Protein AF-A0A0G4KHX1-F1 (afdb_monomer_lite)

Radius of gyration: 26.74 Å; chains: 1; bounding box: 47×33×72 Å

Structure (mmCIF, N/CA/C/O backbone):
data_AF-A0A0G4KHX1-F1
#
_entry.id   AF-A0A0G4KHX1-F1
#
loop_
_atom_site.group_PDB
_atom_site.id
_atom_site.type_symbol
_atom_site.label_atom_id
_atom_site.label_alt_id
_atom_site.label_comp_id
_atom_site.label_asym_id
_atom_site.label_entity_id
_atom_site.label_seq_id
_atom_site.pdbx_PDB_ins_code
_atom_site.Cartn_x
_atom_site.Cartn_y
_atom_site.Cartn_z
_atom_site.occupancy
_atom_site.B_iso_or_equiv
_atom_site.auth_seq_id
_atom_site.auth_comp_id
_atom_site.auth_asym_id
_atom_site.auth_atom_id
_atom_site.pdbx_PDB_model_num
ATOM 1 N N . MET A 1 1 ? 16.581 -18.198 -28.753 1.00 62.66 1 MET A N 1
ATOM 2 C CA . MET A 1 1 ? 15.149 -18.119 -28.403 1.00 62.66 1 MET A CA 1
ATOM 3 C C . MET A 1 1 ? 14.384 -18.408 -29.671 1.00 62.66 1 MET A C 1
ATOM 5 O O . MET A 1 1 ? 14.674 -17.759 -30.670 1.00 62.66 1 MET A O 1
ATOM 9 N N . ASP A 1 2 ? 13.526 -19.420 -29.650 1.00 82.25 2 ASP A N 1
ATOM 10 C CA . ASP A 1 2 ? 12.712 -19.786 -30.808 1.00 82.25 2 ASP A CA 1
ATOM 11 C C . ASP A 1 2 ? 11.534 -18.806 -30.955 1.00 82.25 2 ASP A C 1
ATOM 13 O O . ASP A 1 2 ? 11.041 -18.277 -29.954 1.00 82.25 2 ASP A O 1
ATOM 17 N N . ALA A 1 3 ? 11.100 -18.538 -32.188 1.00 77.38 3 ALA A N 1
ATOM 18 C CA . ALA A 1 3 ? 10.017 -17.592 -32.471 1.00 77.38 3 ALA A CA 1
ATOM 19 C C . ALA A 1 3 ? 8.704 -18.030 -31.797 1.00 77.38 3 ALA A C 1
ATOM 21 O O . ALA A 1 3 ? 8.000 -17.202 -31.222 1.00 77.38 3 ALA A O 1
ATOM 22 N N . ALA A 1 4 ? 8.456 -19.344 -31.751 1.00 80.12 4 ALA A N 1
ATOM 23 C CA . ALA A 1 4 ? 7.297 -19.938 -31.088 1.00 80.12 4 ALA A CA 1
ATOM 24 C C . ALA A 1 4 ? 7.252 -19.641 -29.575 1.00 80.12 4 ALA A C 1
ATOM 26 O O . ALA A 1 4 ? 6.194 -19.343 -29.024 1.00 80.12 4 ALA A O 1
ATOM 27 N N . THR A 1 5 ? 8.405 -19.645 -28.898 1.00 85.25 5 THR A N 1
ATOM 28 C CA . THR A 1 5 ? 8.490 -19.330 -27.461 1.00 85.25 5 THR A CA 1
ATOM 29 C C . THR A 1 5 ? 8.215 -17.847 -27.185 1.00 85.25 5 THR A C 1
ATOM 31 O O . THR A 1 5 ? 7.651 -17.491 -26.147 1.00 85.25 5 THR A O 1
ATOM 34 N N . ILE A 1 6 ? 8.596 -16.962 -28.111 1.00 83.00 6 ILE A N 1
ATOM 35 C CA . ILE A 1 6 ? 8.354 -15.518 -27.981 1.00 83.00 6 ILE A CA 1
ATOM 36 C C . ILE A 1 6 ? 6.864 -15.211 -28.163 1.00 83.00 6 ILE A C 1
ATOM 38 O O . ILE A 1 6 ? 6.327 -14.395 -27.420 1.00 83.00 6 ILE A O 1
ATOM 42 N N . GLU A 1 7 ? 6.176 -15.894 -29.076 1.00 84.12 7 GLU A N 1
ATOM 43 C CA . GLU A 1 7 ? 4.726 -15.749 -29.255 1.00 84.12 7 GLU A CA 1
ATOM 44 C C . GLU A 1 7 ? 3.931 -16.199 -28.024 1.00 84.12 7 GLU A C 1
ATOM 46 O O . GLU A 1 7 ? 3.021 -15.496 -27.584 1.00 84.12 7 GLU A O 1
ATOM 51 N N . GLU A 1 8 ? 4.299 -17.330 -27.418 1.00 85.44 8 GLU A N 1
ATOM 52 C CA . GLU A 1 8 ? 3.680 -17.794 -26.171 1.00 85.44 8 GLU A CA 1
ATOM 53 C C . GLU A 1 8 ? 3.898 -16.789 -25.030 1.00 85.44 8 GLU A C 1
ATOM 55 O O . GLU A 1 8 ? 2.963 -16.413 -24.319 1.00 85.44 8 GLU A O 1
ATOM 60 N N . THR A 1 9 ? 5.122 -16.268 -24.914 1.00 87.81 9 THR A N 1
ATOM 61 C CA . THR A 1 9 ? 5.452 -15.222 -23.938 1.00 87.81 9 THR A CA 1
ATOM 62 C C . THR A 1 9 ? 4.671 -13.935 -24.214 1.00 87.81 9 THR A C 1
ATOM 64 O O . THR A 1 9 ? 4.237 -13.263 -23.280 1.00 87.81 9 THR A O 1
ATOM 67 N N . ASN A 1 10 ? 4.450 -13.590 -25.482 1.00 87.19 10 ASN A N 1
ATOM 68 C CA . ASN A 1 10 ? 3.672 -12.419 -25.868 1.00 87.19 10 ASN A CA 1
ATOM 69 C C . ASN A 1 10 ? 2.201 -12.554 -25.475 1.00 87.19 10 ASN A C 1
ATOM 71 O O . ASN A 1 10 ? 1.665 -11.603 -24.920 1.00 87.19 10 ASN A O 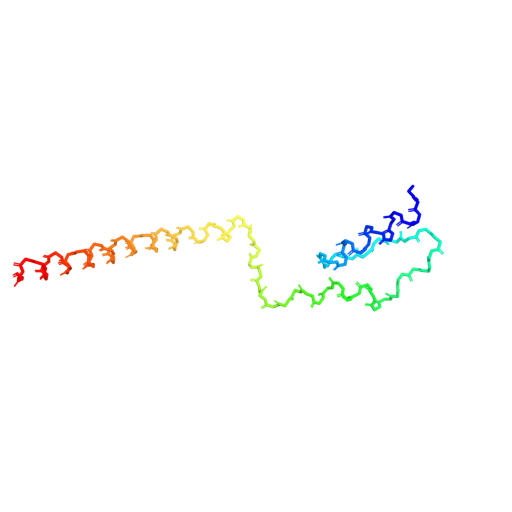1
ATOM 75 N N . ARG A 1 11 ? 1.590 -13.737 -25.618 1.00 86.62 11 ARG A N 1
ATOM 76 C CA . ARG A 1 11 ? 0.225 -13.986 -25.110 1.00 86.62 11 ARG A CA 1
ATOM 77 C C . ARG A 1 11 ? 0.129 -13.786 -23.598 1.00 86.62 11 ARG A C 1
ATOM 79 O O . ARG A 1 11 ? -0.814 -13.165 -23.113 1.00 86.62 11 ARG A O 1
ATOM 86 N N . MET A 1 12 ? 1.126 -14.267 -22.852 1.00 86.19 12 MET A N 1
ATOM 87 C CA . MET A 1 12 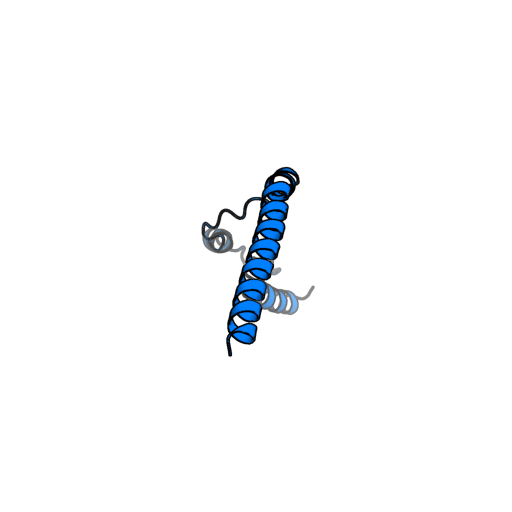? 1.190 -14.048 -21.403 1.00 86.19 12 MET A CA 1
ATOM 88 C C . MET A 1 12 ? 1.327 -12.556 -21.076 1.00 86.19 12 MET A C 1
ATOM 90 O O . MET A 1 12 ? 0.633 -12.046 -20.201 1.00 86.19 12 MET A O 1
ATOM 94 N N . ARG A 1 13 ? 2.171 -11.826 -21.811 1.00 86.62 13 ARG A N 1
ATOM 95 C CA . ARG A 1 13 ? 2.348 -10.376 -21.645 1.00 86.62 13 ARG A CA 1
ATOM 96 C C . ARG A 1 13 ? 1.076 -9.599 -21.965 1.00 86.62 13 ARG A C 1
ATOM 98 O O . ARG A 1 13 ? 0.699 -8.754 -21.167 1.00 86.62 13 ARG A O 1
ATOM 105 N N . GLU A 1 14 ? 0.387 -9.933 -23.050 1.00 85.75 14 GLU A N 1
ATOM 106 C CA . GLU A 1 14 ? -0.895 -9.327 -23.421 1.00 85.75 14 GLU A CA 1
ATOM 107 C C . GLU A 1 14 ? -1.952 -9.534 -22.332 1.00 85.75 14 GLU A C 1
ATOM 109 O O . GLU A 1 14 ? -2.641 -8.585 -21.966 1.00 85.75 14 GLU A O 1
ATOM 114 N N . SER A 1 15 ? -2.018 -10.732 -21.736 1.00 81.12 15 SER A N 1
ATOM 115 C CA . SER A 1 15 ? -2.933 -11.013 -20.617 1.00 81.12 15 SER A CA 1
ATOM 116 C C . SER A 1 15 ? -2.633 -10.189 -19.358 1.00 81.12 15 SER A C 1
ATOM 118 O O . SER A 1 15 ? -3.525 -9.927 -18.556 1.00 81.12 15 SER A O 1
ATOM 120 N N . LEU A 1 16 ? -1.379 -9.753 -19.207 1.00 84.94 16 LEU A N 1
ATOM 121 C CA . LEU A 1 16 ? -0.899 -8.904 -18.118 1.00 84.94 16 LEU A CA 1
ATOM 122 C C . LEU A 1 16 ? -0.901 -7.409 -18.490 1.00 84.94 16 LEU A C 1
ATOM 124 O O . LEU A 1 16 ? -0.345 -6.605 -17.748 1.00 84.94 16 LEU A O 1
ATOM 1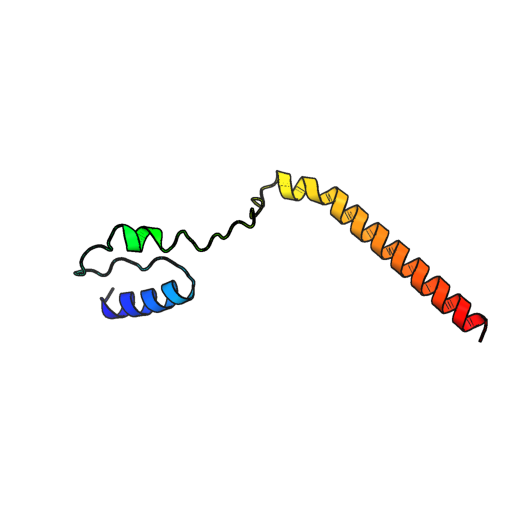28 N N . GLY A 1 17 ? -1.453 -7.031 -19.651 1.00 82.06 17 GLY A N 1
ATOM 129 C CA . GLY A 1 17 ? -1.437 -5.648 -20.146 1.00 82.06 17 GLY A CA 1
ATOM 130 C C . GLY A 1 17 ? -0.046 -5.142 -20.554 1.00 82.06 17 GLY A C 1
ATOM 131 O O . GLY A 1 17 ? 0.158 -3.953 -20.784 1.00 82.06 17 GLY A O 1
ATOM 132 N N . LEU A 1 18 ? 0.939 -6.035 -20.654 1.00 81.25 18 LEU A N 1
ATOM 133 C CA . LEU A 1 18 ? 2.312 -5.712 -21.011 1.00 81.25 18 LEU A CA 1
ATOM 134 C C . LEU A 1 18 ? 2.503 -5.734 -22.528 1.00 81.25 18 LEU A C 1
ATOM 136 O O . LEU A 1 18 ? 2.054 -6.631 -23.237 1.00 81.25 18 LEU A O 1
ATOM 140 N N . LYS A 1 19 ? 3.290 -4.780 -23.027 1.00 84.56 19 LYS A N 1
ATOM 141 C CA . LYS A 1 19 ? 3.625 -4.677 -24.451 1.00 84.56 19 LYS A CA 1
ATOM 142 C C . LYS A 1 19 ? 4.347 -5.937 -24.964 1.00 84.56 19 LYS A C 1
ATOM 144 O O . LYS A 1 19 ? 5.344 -6.325 -24.340 1.00 84.56 19 LYS A O 1
ATOM 149 N N . PRO A 1 20 ? 3.933 -6.543 -26.092 1.00 85.50 20 PRO A N 1
ATOM 150 C CA . PRO A 1 20 ? 4.584 -7.731 -26.642 1.00 85.50 20 PRO A CA 1
ATOM 151 C C . PRO A 1 20 ? 6.029 -7.444 -27.077 1.00 85.50 20 PRO A C 1
ATOM 153 O O . PRO A 1 20 ? 6.385 -6.328 -27.470 1.00 85.50 20 PRO A O 1
ATOM 156 N N . LEU A 1 21 ? 6.875 -8.465 -26.972 1.00 83.50 21 LEU A N 1
ATOM 157 C CA . LEU A 1 21 ? 8.265 -8.443 -27.408 1.00 83.50 21 LEU A CA 1
ATOM 158 C C . LEU A 1 21 ? 8.355 -8.574 -28.936 1.00 83.50 21 LEU A C 1
ATOM 160 O O . LEU A 1 21 ? 7.539 -9.272 -29.546 1.00 83.50 21 LEU A O 1
ATOM 164 N N . PRO A 1 22 ? 9.364 -7.949 -29.567 1.00 82.75 22 PRO A N 1
ATOM 165 C CA . PRO A 1 22 ? 9.594 -8.108 -30.996 1.00 82.75 22 PRO A CA 1
ATOM 166 C C . PRO A 1 22 ? 10.004 -9.552 -31.318 1.00 82.75 22 PRO A C 1
ATOM 168 O O . PRO A 1 22 ? 10.985 -10.062 -30.774 1.00 82.75 22 PRO A O 1
ATOM 171 N N . VAL A 1 23 ? 9.264 -10.198 -32.221 1.00 83.62 23 VAL A N 1
ATOM 172 C CA . VAL A 1 23 ? 9.589 -11.539 -32.728 1.00 83.62 23 VAL A CA 1
ATOM 173 C C . VAL A 1 23 ? 10.619 -11.412 -33.863 1.00 83.62 23 VAL A C 1
ATOM 175 O O . VAL A 1 23 ? 10.401 -10.629 -34.792 1.00 83.62 23 VAL A O 1
ATOM 178 N N . PRO A 1 24 ? 11.741 -12.155 -33.832 1.00 77.25 24 PRO A N 1
ATOM 179 C CA . PRO A 1 24 ? 12.716 -12.171 -34.920 1.00 77.25 24 PRO A CA 1
ATOM 180 C C . PRO A 1 24 ? 12.071 -12.586 -36.253 1.00 77.25 24 PRO A C 1
ATOM 182 O O . PRO A 1 24 ? 11.483 -13.657 -36.348 1.00 77.25 24 PRO A O 1
ATOM 185 N N . GLY A 1 25 ? 12.186 -11.744 -37.284 1.00 71.69 25 GLY A N 1
ATOM 186 C CA . GLY A 1 25 ? 11.630 -12.002 -38.622 1.00 71.69 25 GLY A CA 1
ATOM 187 C C . GLY A 1 25 ? 10.217 -11.456 -38.868 1.00 71.69 25 GLY A C 1
ATOM 188 O O . GLY A 1 25 ? 9.785 -11.422 -40.018 1.00 71.69 25 GLY A O 1
ATOM 189 N N . ALA A 1 26 ? 9.522 -10.969 -37.836 1.00 69.56 26 ALA A N 1
ATOM 190 C CA . ALA A 1 26 ? 8.252 -10.265 -37.996 1.00 69.56 26 ALA A CA 1
ATOM 191 C C . ALA A 1 26 ? 8.471 -8.769 -38.286 1.00 69.56 26 ALA A C 1
ATOM 193 O O . ALA A 1 26 ? 9.447 -8.161 -37.836 1.00 69.56 26 ALA A O 1
ATOM 194 N N . ALA A 1 27 ? 7.548 -8.160 -39.037 1.00 68.69 27 ALA A N 1
ATOM 195 C CA . ALA A 1 27 ? 7.556 -6.718 -39.269 1.00 68.69 27 ALA A CA 1
ATOM 196 C C . ALA A 1 27 ? 7.410 -5.959 -37.932 1.00 68.69 27 ALA A C 1
ATOM 198 O O . ALA A 1 27 ? 6.681 -6.412 -37.046 1.00 68.69 27 ALA A O 1
ATOM 199 N N . PRO A 1 28 ? 8.093 -4.812 -37.751 1.00 66.56 28 PRO A N 1
ATOM 200 C CA . PRO A 1 28 ? 8.006 -4.055 -36.508 1.00 66.56 28 PRO A CA 1
ATOM 201 C C . PRO A 1 28 ? 6.561 -3.600 -36.246 1.00 66.56 28 PRO A C 1
ATOM 203 O O . PRO A 1 28 ? 5.880 -3.198 -37.193 1.00 66.56 28 PRO A O 1
ATOM 206 N N . PRO A 1 29 ? 6.106 -3.574 -34.976 1.00 64.94 29 PRO A N 1
ATOM 207 C CA . PRO A 1 29 ? 4.752 -3.148 -34.651 1.00 64.94 29 PRO A CA 1
ATOM 208 C C . PRO A 1 29 ? 4.536 -1.700 -35.085 1.00 64.94 29 PRO A C 1
ATOM 210 O O . PRO A 1 29 ? 5.406 -0.824 -34.897 1.00 64.94 29 PRO A O 1
ATOM 213 N N . SER A 1 30 ? 3.359 -1.465 -35.656 1.00 66.12 30 SER A N 1
ATOM 214 C CA . SER A 1 30 ? 2.908 -0.171 -36.139 1.00 66.12 30 SER A CA 1
ATOM 215 C C . SER A 1 30 ? 2.864 0.853 -34.993 1.00 66.12 30 SER A C 1
ATOM 217 O O . SER A 1 30 ? 2.701 0.499 -33.821 1.00 66.12 30 SER A O 1
ATOM 219 N N . PRO A 1 31 ? 3.004 2.159 -35.282 1.00 61.72 31 PRO A N 1
ATOM 220 C CA . PRO A 1 31 ? 2.978 3.197 -34.250 1.00 61.72 31 PRO A CA 1
ATOM 221 C C . PRO A 1 31 ? 1.705 3.208 -33.389 1.00 61.72 31 PRO A C 1
ATOM 223 O O . PRO A 1 31 ? 1.763 3.664 -32.250 1.00 61.72 31 PRO A O 1
ATOM 226 N N . LYS A 1 32 ? 0.577 2.697 -33.907 1.00 60.34 32 LYS A N 1
ATOM 227 C CA . LYS A 1 32 ? -0.685 2.554 -33.161 1.00 60.34 32 LYS A CA 1
ATOM 228 C C . LYS A 1 32 ? -0.616 1.428 -32.128 1.00 60.34 32 LYS A C 1
ATOM 230 O O . LYS A 1 32 ? -0.951 1.652 -30.972 1.00 60.34 32 LYS A O 1
ATOM 235 N N . GLU A 1 33 ? -0.066 0.271 -32.491 1.00 62.72 33 GLU A N 1
ATOM 236 C CA . GLU A 1 33 ? 0.150 -0.855 -31.562 1.00 62.72 33 GLU A CA 1
ATOM 237 C C . GLU A 1 33 ? 1.160 -0.505 -30.457 1.00 62.72 33 GLU A C 1
ATOM 239 O O . GLU A 1 33 ? 1.108 -1.039 -29.353 1.00 62.72 33 GLU A O 1
ATOM 244 N N . ARG A 1 34 ? 2.066 0.452 -30.708 1.00 60.84 34 ARG A N 1
ATOM 245 C CA . ARG A 1 34 ? 2.977 0.974 -29.676 1.00 60.84 34 ARG A CA 1
ATOM 246 C C . ARG A 1 34 ? 2.290 1.858 -28.636 1.00 60.84 34 ARG A C 1
ATOM 248 O O . ARG A 1 34 ? 2.872 2.000 -27.564 1.00 60.84 34 ARG A O 1
ATOM 255 N N . ARG A 1 35 ? 1.143 2.462 -28.970 1.00 58.31 35 ARG A N 1
ATOM 256 C CA . ARG A 1 35 ? 0.378 3.385 -28.112 1.00 58.31 35 ARG A CA 1
ATOM 257 C C . ARG A 1 35 ? -0.742 2.689 -27.339 1.00 58.31 35 ARG A C 1
ATOM 259 O O . ARG A 1 35 ? -1.024 3.114 -26.231 1.00 58.31 35 ARG A O 1
ATOM 266 N N . ALA A 1 36 ? -1.286 1.589 -27.861 1.00 56.53 36 ALA A N 1
ATOM 267 C CA . ALA A 1 36 ? -2.368 0.832 -27.222 1.00 56.53 36 ALA A CA 1
ATOM 268 C C . ALA A 1 36 ? -2.019 0.263 -25.826 1.00 56.53 36 ALA A C 1
ATOM 270 O O . ALA A 1 36 ? -2.913 -0.032 -25.047 1.00 56.53 36 ALA A O 1
ATOM 271 N N . GLY A 1 37 ? -0.731 0.137 -25.480 1.00 51.72 37 GLY A N 1
ATOM 272 C CA . GLY A 1 37 ? -0.283 -0.235 -24.128 1.00 51.72 37 GLY A CA 1
ATOM 273 C C . GLY A 1 37 ? -0.125 0.939 -23.153 1.00 51.72 37 GLY A C 1
ATOM 274 O O . GLY A 1 37 ? 0.420 0.743 -22.076 1.00 51.72 37 GLY A O 1
ATOM 275 N N . SER A 1 38 ? -0.512 2.156 -23.550 1.00 52.75 38 SER A N 1
ATOM 276 C CA . SER A 1 38 ? -0.409 3.376 -22.735 1.00 52.75 38 SER A CA 1
ATOM 277 C C . SER A 1 38 ? -1.774 3.927 -22.303 1.00 52.75 38 SER A C 1
ATOM 279 O O . SER A 1 38 ? -1.807 4.941 -21.621 1.00 52.75 38 SER A O 1
ATOM 281 N N . GLU A 1 39 ? -2.880 3.297 -22.715 1.00 51.00 39 GLU A N 1
ATOM 282 C CA . GLU A 1 39 ? -4.258 3.759 -22.457 1.00 51.00 39 GLU A CA 1
ATOM 283 C C . GLU A 1 39 ? -4.980 2.908 -21.392 1.00 51.00 39 GLU A C 1
ATOM 285 O O . GLU A 1 39 ? -6.203 2.903 -21.319 1.00 51.00 39 GLU A O 1
ATOM 290 N N . SER A 1 40 ? -4.227 2.181 -20.559 1.00 47.78 40 SER A N 1
ATOM 291 C CA . SER A 1 40 ? -4.737 1.539 -19.336 1.00 47.78 40 SER A CA 1
A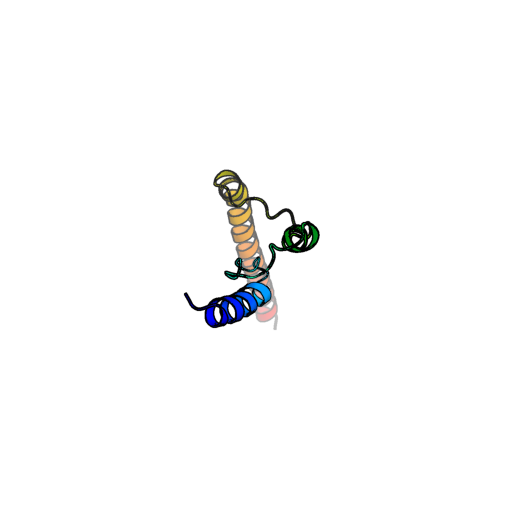TOM 292 C C . SER A 1 40 ? -4.082 2.141 -18.090 1.00 47.78 40 SER A C 1
ATOM 294 O O . SER A 1 40 ? -3.740 1.424 -17.157 1.00 47.78 40 SER A O 1
ATOM 296 N N . ASP A 1 41 ? -3.891 3.454 -18.103 1.00 50.03 41 ASP A N 1
ATOM 297 C CA . ASP A 1 41 ? -3.693 4.253 -16.897 1.00 50.03 41 ASP A CA 1
ATOM 298 C C . ASP A 1 41 ? -4.847 5.255 -16.890 1.00 50.03 41 ASP A C 1
ATOM 300 O O . ASP A 1 41 ? -4.738 6.407 -17.307 1.00 50.03 41 ASP A O 1
ATOM 304 N N . GLY A 1 42 ? -6.041 4.723 -16.628 1.00 45.69 42 GLY A N 1
ATOM 305 C CA . GLY A 1 42 ? -7.210 5.554 -16.433 1.00 45.69 42 GLY A CA 1
ATOM 306 C C . GLY A 1 42 ? -7.008 6.295 -15.130 1.00 45.69 42 GLY A C 1
ATOM 307 O O . GLY A 1 42 ? -7.194 5.668 -14.104 1.00 45.69 42 GLY A O 1
ATOM 308 N N . GLU A 1 43 ? -6.574 7.553 -15.223 1.00 49.03 43 GLU A N 1
ATOM 309 C CA . GLU A 1 43 ? -6.924 8.744 -14.422 1.00 49.03 43 GLU A CA 1
ATOM 310 C C . GLU A 1 43 ? -7.324 8.568 -12.938 1.00 49.03 43 GLU A C 1
ATOM 312 O O . GLU A 1 43 ? -7.995 9.420 -12.362 1.00 49.03 43 GLU A O 1
ATOM 317 N N . GLU A 1 44 ? -6.896 7.507 -12.275 1.00 52.16 44 GLU A N 1
ATOM 318 C CA . GLU A 1 44 ? -6.575 7.534 -10.867 1.00 52.16 44 GLU A CA 1
ATOM 319 C C . GLU A 1 44 ? -5.138 8.017 -10.857 1.00 52.16 44 GLU A C 1
ATOM 321 O O . GLU A 1 44 ? -4.230 7.312 -11.288 1.00 52.16 44 GLU A O 1
ATOM 326 N N . GLU A 1 45 ? -4.950 9.275 -10.467 1.00 51.03 45 GLU A N 1
ATOM 327 C CA . GLU A 1 45 ? -3.670 9.778 -9.992 1.00 51.03 45 GLU A CA 1
ATOM 328 C C . GLU A 1 45 ? -3.168 8.758 -8.957 1.00 51.03 45 GLU A C 1
ATOM 330 O O . GLU A 1 45 ? -3.512 8.832 -7.777 1.00 51.03 45 GLU A O 1
ATOM 335 N N . GLU A 1 46 ? -2.422 7.739 -9.399 1.00 56.72 46 GLU A N 1
ATOM 336 C CA . GLU A 1 46 ? -1.655 6.878 -8.517 1.00 56.72 46 GLU A CA 1
ATOM 337 C C . GLU A 1 46 ? -0.616 7.813 -7.920 1.00 56.72 46 GLU A C 1
ATOM 339 O O . GLU A 1 46 ? 0.459 8.024 -8.490 1.00 56.72 46 GLU A O 1
ATOM 344 N N . GLU A 1 47 ? -1.003 8.478 -6.823 1.00 62.28 47 GLU A N 1
ATOM 345 C CA . GLU A 1 47 ? -0.157 9.373 -6.057 1.00 62.28 47 GLU A CA 1
ATOM 34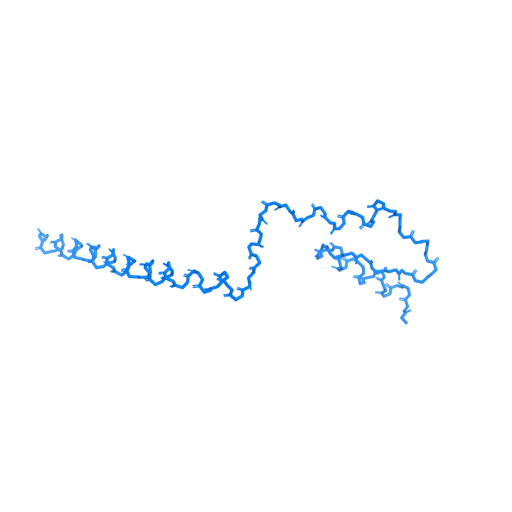6 C C . GLU A 1 47 ? 1.152 8.634 -5.869 1.00 62.28 47 GLU A C 1
ATOM 348 O O . GLU A 1 47 ? 1.215 7.631 -5.149 1.00 62.28 47 GLU A O 1
ATOM 353 N N . ALA A 1 48 ? 2.183 9.080 -6.588 1.00 61.41 48 ALA A N 1
ATOM 354 C CA . ALA A 1 48 ? 3.441 8.371 -6.621 1.00 61.41 48 ALA A CA 1
ATOM 355 C C . ALA A 1 48 ? 3.846 8.121 -5.165 1.00 61.41 48 ALA A C 1
ATOM 357 O O . ALA A 1 48 ? 3.983 9.076 -4.392 1.00 61.41 48 ALA A O 1
ATOM 358 N N . SER A 1 49 ? 3.970 6.843 -4.774 1.00 61.41 49 SER A N 1
ATOM 359 C CA . SER A 1 49 ? 4.316 6.400 -3.412 1.00 61.41 49 SER A CA 1
ATOM 360 C C . SER A 1 49 ? 5.783 6.738 -3.102 1.00 61.41 49 SER A C 1
ATOM 362 O O . SER A 1 49 ? 6.620 5.880 -2.806 1.00 61.41 49 SER A O 1
ATOM 364 N N . THR A 1 50 ? 6.103 8.015 -3.215 1.00 79.56 50 THR A N 1
ATOM 365 C CA . THR A 1 50 ? 7.348 8.652 -2.843 1.00 79.56 50 THR A CA 1
ATOM 366 C C . THR A 1 50 ? 7.424 8.742 -1.320 1.00 79.56 50 THR A C 1
ATOM 368 O O . THR A 1 50 ? 6.457 8.510 -0.591 1.00 79.56 50 THR A O 1
ATOM 371 N N . ILE A 1 51 ? 8.618 9.024 -0.804 1.00 72.88 51 ILE A N 1
ATOM 372 C CA . ILE A 1 51 ? 8.833 9.123 0.645 1.00 72.88 51 ILE A CA 1
ATOM 373 C C . ILE A 1 51 ? 7.957 10.235 1.242 1.00 72.88 51 ILE A C 1
ATOM 375 O O . ILE A 1 51 ? 7.410 10.049 2.328 1.00 72.88 51 ILE A O 1
ATOM 379 N N . ASP A 1 52 ? 7.763 11.330 0.507 1.00 70.25 52 ASP A N 1
ATOM 380 C CA . ASP A 1 52 ? 6.983 12.482 0.954 1.00 70.25 52 ASP A CA 1
ATOM 381 C C . ASP A 1 52 ? 5.488 12.155 1.115 1.00 70.25 52 ASP A C 1
ATOM 383 O O . ASP A 1 52 ? 4.893 12.517 2.132 1.00 70.25 52 ASP A O 1
ATOM 387 N N . THR A 1 53 ? 4.884 11.393 0.193 1.00 74.81 53 THR A N 1
ATOM 388 C CA . THR A 1 53 ? 3.461 11.005 0.295 1.00 74.81 53 THR A CA 1
ATOM 389 C C . THR A 1 53 ? 3.215 10.049 1.463 1.00 74.81 53 THR A C 1
ATOM 391 O O . THR A 1 53 ? 2.277 10.234 2.241 1.00 74.81 53 THR A O 1
ATOM 394 N N . ARG A 1 54 ? 4.122 9.088 1.687 1.00 70.56 54 ARG A N 1
ATOM 395 C CA . ARG A 1 54 ? 4.054 8.184 2.849 1.00 70.56 54 ARG A CA 1
ATOM 396 C C . ARG A 1 54 ? 4.201 8.928 4.179 1.00 70.56 54 ARG A C 1
ATOM 398 O O . ARG A 1 54 ? 3.560 8.560 5.164 1.00 70.56 54 ARG A O 1
ATOM 405 N N . GLN A 1 55 ? 5.065 9.941 4.231 1.00 75.69 55 GLN A N 1
ATOM 406 C CA . GLN A 1 55 ? 5.271 10.747 5.434 1.00 75.69 55 GLN A CA 1
ATOM 407 C C . GLN A 1 55 ? 4.070 11.649 5.726 1.00 75.69 55 GLN A C 1
ATOM 409 O O . GLN A 1 55 ? 3.651 11.726 6.882 1.00 75.69 55 GLN A O 1
ATOM 414 N N . ALA A 1 56 ? 3.481 12.267 4.698 1.00 71.62 56 ALA A N 1
ATOM 415 C CA . ALA A 1 56 ? 2.285 13.095 4.840 1.00 71.62 56 ALA A CA 1
ATOM 416 C C . ALA A 1 56 ? 1.110 12.309 5.454 1.00 71.62 56 ALA A C 1
ATOM 418 O O . ALA A 1 56 ? 0.466 12.783 6.389 1.00 71.62 56 ALA A O 1
ATOM 419 N N . GLN A 1 57 ? 0.906 11.061 5.024 1.00 76.94 57 GLN A N 1
ATOM 420 C CA . GLN A 1 57 ? -0.179 10.204 5.517 1.00 76.94 57 GLN A CA 1
ATOM 421 C C . GLN A 1 57 ? 0.028 9.685 6.955 1.00 76.94 57 GLN A C 1
ATOM 423 O O . GLN A 1 57 ? -0.897 9.136 7.555 1.00 76.94 57 GLN A O 1
ATOM 428 N N . ALA A 1 58 ? 1.220 9.828 7.549 1.00 79.06 58 ALA A N 1
ATOM 429 C CA . ALA A 1 58 ? 1.513 9.257 8.867 1.00 79.06 58 ALA A CA 1
ATOM 430 C C . ALA A 1 58 ? 0.625 9.842 9.980 1.00 79.06 58 ALA A C 1
ATOM 432 O O . ALA A 1 58 ? 0.153 9.108 10.855 1.00 79.06 58 ALA A O 1
ATOM 433 N N . TYR A 1 59 ? 0.375 11.153 9.937 1.00 84.06 59 TY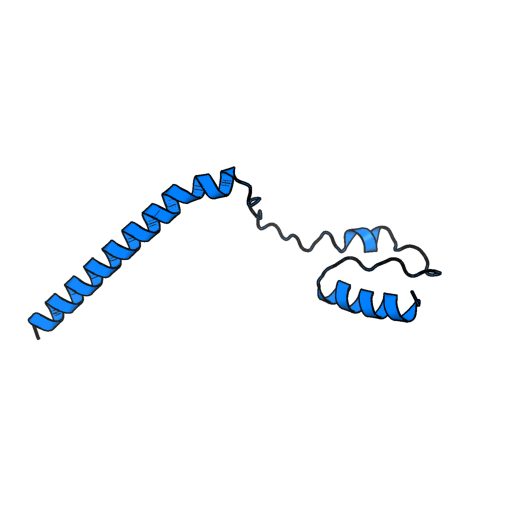R A N 1
ATOM 434 C CA . TYR A 1 59 ? -0.482 11.823 10.913 1.00 84.06 59 TYR A CA 1
ATOM 435 C C . TYR A 1 59 ? -1.949 11.408 10.762 1.00 84.06 59 TYR A C 1
ATOM 437 O O . TYR A 1 59 ? -2.603 11.081 11.756 1.00 84.06 59 TYR A O 1
ATOM 445 N N . ASP A 1 60 ? -2.445 11.349 9.527 1.00 86.94 60 ASP A N 1
ATOM 446 C CA . ASP A 1 60 ? -3.829 10.971 9.243 1.00 86.94 60 ASP A CA 1
ATOM 447 C C . ASP A 1 60 ? -4.102 9.512 9.620 1.00 86.94 60 ASP A C 1
ATOM 449 O O . ASP A 1 60 ? -5.103 9.222 10.276 1.00 86.94 60 ASP A O 1
ATOM 453 N N . ASN A 1 61 ? -3.162 8.606 9.338 1.00 86.31 61 ASN A N 1
ATOM 454 C CA . ASN A 1 61 ? -3.238 7.209 9.768 1.00 86.31 61 ASN A CA 1
ATOM 455 C C . ASN A 1 61 ? -3.301 7.082 11.298 1.00 86.31 61 ASN A C 1
ATOM 457 O O . ASN A 1 61 ? -4.127 6.339 11.836 1.00 86.31 61 ASN A O 1
ATOM 461 N N . TYR A 1 62 ? -2.465 7.833 12.024 1.00 88.31 62 TYR A N 1
ATOM 462 C CA . TYR A 1 62 ? -2.504 7.844 13.488 1.00 88.31 62 TYR A CA 1
ATOM 463 C C . TYR A 1 62 ? -3.859 8.333 14.014 1.00 88.31 62 TYR A C 1
ATOM 465 O O . TYR A 1 62 ? -4.448 7.699 14.896 1.00 88.31 62 TYR A O 1
ATOM 473 N N . ARG A 1 63 ? -4.379 9.430 13.451 1.00 92.06 63 ARG A N 1
ATOM 474 C CA . ARG A 1 63 ? -5.694 9.966 13.812 1.00 92.06 63 ARG A CA 1
ATOM 475 C C . ARG A 1 63 ? -6.815 8.969 13.558 1.00 92.06 63 ARG A C 1
ATOM 477 O O . ARG A 1 63 ? -7.607 8.733 14.467 1.00 92.06 63 ARG A O 1
ATOM 484 N N . GLN A 1 64 ? -6.846 8.336 12.387 1.00 91.75 64 GLN A N 1
ATOM 485 C CA . GLN A 1 64 ? -7.858 7.333 12.051 1.00 91.75 64 GLN A CA 1
ATOM 486 C C . GLN A 1 64 ? -7.864 6.169 13.051 1.00 91.75 64 GLN A C 1
ATOM 488 O O . GLN A 1 64 ? -8.930 5.752 13.507 1.00 91.75 64 GLN A O 1
ATOM 493 N N . ILE A 1 65 ? -6.687 5.681 13.461 1.00 92.25 65 ILE A N 1
ATOM 494 C CA . ILE A 1 65 ? -6.580 4.611 14.465 1.00 92.25 65 ILE A CA 1
ATOM 495 C C . ILE A 1 65 ? -7.126 5.073 15.824 1.00 92.25 65 ILE A C 1
ATOM 497 O O . ILE A 1 65 ? -7.885 4.338 16.462 1.00 92.25 65 ILE A O 1
ATOM 501 N N . ARG A 1 66 ? -6.775 6.286 16.277 1.00 92.50 66 ARG A N 1
ATOM 502 C CA . ARG A 1 66 ? -7.292 6.840 17.543 1.00 92.50 66 ARG A CA 1
ATOM 503 C C . ARG A 1 66 ? -8.815 6.991 17.508 1.00 92.50 66 ARG A C 1
ATOM 505 O O . ARG A 1 66 ? -9.498 6.550 18.432 1.00 92.50 66 ARG A O 1
ATOM 512 N N . GLU A 1 67 ? -9.350 7.557 16.430 1.00 93.12 67 GLU A N 1
ATOM 513 C CA . GLU A 1 67 ? -10.789 7.767 16.251 1.00 93.12 67 GLU A CA 1
ATOM 514 C C . GLU A 1 67 ? -11.552 6.429 16.188 1.00 93.12 67 GLU A C 1
ATOM 516 O O . GLU A 1 67 ? -12.610 6.283 16.810 1.00 93.12 67 GLU A O 1
ATOM 521 N N . ALA A 1 68 ? -10.989 5.411 15.527 1.00 91.38 68 ALA A N 1
ATOM 522 C CA . ALA A 1 68 ? -11.556 4.063 15.487 1.00 91.38 68 ALA A CA 1
ATOM 523 C C . ALA A 1 68 ? -11.600 3.396 16.876 1.00 91.38 68 ALA A C 1
ATOM 525 O O . ALA A 1 68 ? -12.612 2.781 17.235 1.00 91.38 68 ALA A O 1
ATOM 526 N N . GLU A 1 69 ? -10.546 3.543 17.687 1.00 91.94 69 GLU A N 1
ATOM 527 C CA . GLU A 1 69 ? -10.517 3.036 19.065 1.00 91.94 69 GLU A CA 1
ATOM 528 C C . GLU A 1 69 ? -11.560 3.720 19.958 1.00 91.94 69 GLU A C 1
ATOM 530 O O . GLU A 1 69 ? -12.282 3.051 20.708 1.00 91.94 69 GLU A O 1
ATOM 535 N N . GLU A 1 70 ? -11.691 5.043 19.862 1.00 91.38 70 GLU A N 1
ATOM 536 C CA . GLU A 1 70 ? -12.707 5.786 20.609 1.00 91.38 70 GLU A CA 1
ATOM 537 C C . GLU A 1 70 ? -14.126 5.399 20.188 1.00 91.38 70 GLU A C 1
ATOM 539 O O . GLU A 1 70 ? -15.003 5.199 21.037 1.00 91.38 70 GLU A O 1
ATOM 544 N N . ALA A 1 71 ? -14.366 5.259 18.883 1.00 91.62 71 ALA A N 1
ATOM 545 C CA . ALA A 1 71 ? -15.651 4.822 18.357 1.00 91.62 71 ALA A CA 1
ATOM 546 C C . ALA A 1 71 ? -16.003 3.413 18.854 1.00 91.62 71 ALA A C 1
ATOM 548 O O . ALA A 1 71 ? -17.151 3.171 19.249 1.00 91.62 71 ALA A O 1
ATOM 549 N N . LYS A 1 72 ? -15.023 2.500 18.893 1.00 92.19 72 LYS A N 1
ATOM 550 C CA . LYS A 1 72 ? -15.185 1.154 19.452 1.00 92.19 72 LYS A CA 1
ATOM 551 C C . LYS A 1 72 ? -15.546 1.211 20.938 1.00 92.19 72 LYS A C 1
ATOM 553 O O . LYS A 1 72 ? -16.580 0.659 21.315 1.00 92.19 72 LYS A O 1
ATOM 558 N N . ARG A 1 73 ? -14.804 1.972 21.755 1.00 89.50 73 ARG A N 1
ATOM 559 C CA . ARG A 1 73 ? -15.124 2.175 23.184 1.00 89.50 73 ARG A CA 1
ATOM 560 C C . ARG A 1 73 ? -16.534 2.726 23.397 1.00 89.50 73 ARG A C 1
ATOM 562 O O . ARG A 1 73 ? -17.274 2.214 24.233 1.00 89.50 73 ARG A O 1
ATOM 569 N N . LYS A 1 74 ? -16.948 3.733 22.620 1.00 90.25 74 LYS A N 1
ATOM 570 C CA . LYS A 1 74 ? -18.302 4.314 22.704 1.00 90.25 74 LYS A CA 1
ATOM 571 C C . LYS A 1 74 ? -19.393 3.312 22.311 1.00 90.25 74 LYS A C 1
ATOM 573 O O . LYS A 1 74 ? -20.503 3.371 22.839 1.00 90.25 74 LYS A O 1
ATOM 578 N N . ARG A 1 75 ? -19.133 2.409 21.361 1.00 88.81 75 ARG A N 1
ATOM 579 C CA . ARG A 1 75 ? -20.070 1.328 20.998 1.00 88.81 75 ARG A CA 1
ATOM 580 C C . ARG A 1 75 ? -20.178 0.300 22.122 1.00 88.81 75 ARG A C 1
ATOM 582 O O . ARG A 1 75 ? -21.290 -0.018 22.530 1.00 88.81 75 ARG A O 1
ATOM 589 N N . GLU A 1 76 ? -19.051 -0.151 22.659 1.00 89.19 76 GLU A N 1
ATOM 590 C CA . GLU A 1 76 ? -19.011 -1.114 23.766 1.00 89.19 76 GLU A CA 1
ATOM 591 C C . GLU A 1 76 ? -19.691 -0.568 25.027 1.00 89.19 76 GLU A C 1
ATOM 593 O O . GLU A 1 76 ? -20.508 -1.267 25.621 1.00 89.19 76 GLU A O 1
ATOM 598 N N . ALA A 1 77 ? -19.448 0.698 25.382 1.00 87.19 77 ALA A N 1
ATOM 599 C CA . ALA A 1 77 ? -20.093 1.348 26.523 1.00 87.19 77 ALA A CA 1
ATOM 600 C C . ALA A 1 77 ? -21.623 1.407 26.378 1.00 87.19 77 ALA A C 1
ATOM 602 O O . ALA A 1 77 ? -22.345 1.109 27.327 1.00 87.19 77 ALA A O 1
ATOM 603 N N . ARG A 1 78 ? -22.129 1.728 25.178 1.00 86.38 78 ARG A N 1
ATOM 604 C CA . ARG A 1 78 ? -23.575 1.733 24.897 1.00 86.38 78 ARG A CA 1
ATOM 605 C C . ARG A 1 78 ? -24.186 0.338 25.001 1.00 86.38 78 ARG A C 1
ATOM 607 O O . ARG A 1 78 ? -25.250 0.184 25.588 1.00 86.38 78 ARG A O 1
ATOM 614 N N . VAL A 1 79 ? -23.506 -0.678 24.469 1.00 90.19 79 VAL A N 1
ATOM 615 C CA . VAL A 1 79 ? -23.964 -2.073 24.566 1.00 90.19 79 VAL A CA 1
ATOM 616 C C . VAL A 1 79 ? -23.941 -2.558 26.015 1.00 90.19 79 VAL A C 1
ATOM 618 O O . VAL A 1 79 ? -24.877 -3.228 26.442 1.00 90.19 79 VAL A O 1
ATOM 621 N N . ALA A 1 80 ? -22.907 -2.217 26.785 1.00 86.19 80 ALA A N 1
ATOM 622 C CA . ALA A 1 80 ? -22.809 -2.574 28.196 1.00 86.19 80 ALA A CA 1
ATOM 623 C C . ALA A 1 80 ? -23.905 -1.900 29.038 1.00 86.19 80 ALA A C 1
ATOM 625 O O . ALA A 1 80 ? -24.527 -2.570 29.858 1.00 86.19 80 ALA A O 1
ATOM 626 N N . ALA A 1 81 ? -24.190 -0.615 28.798 1.00 81.19 81 ALA A N 1
ATOM 627 C CA . ALA A 1 81 ? -25.293 0.092 29.448 1.00 81.19 81 ALA A CA 1
ATOM 628 C C . ALA A 1 81 ? -26.650 -0.550 29.110 1.00 81.19 81 ALA A C 1
ATOM 630 O O . ALA A 1 81 ? -27.391 -0.923 30.013 1.00 81.19 81 ALA A O 1
ATOM 631 N N . ALA A 1 82 ? -26.919 -0.807 27.827 1.00 76.94 82 ALA A N 1
ATOM 632 C CA . ALA A 1 82 ? -28.160 -1.447 27.389 1.00 76.94 82 ALA A CA 1
ATOM 633 C C . ALA A 1 82 ? -28.328 -2.889 27.909 1.00 76.94 82 ALA A C 1
ATOM 635 O O . ALA A 1 82 ? -29.450 -3.352 28.086 1.00 76.94 82 ALA A O 1
ATOM 636 N N . LYS A 1 83 ? -27.226 -3.615 28.147 1.00 77.56 83 LYS A N 1
ATOM 637 C CA . LYS A 1 83 ? -27.253 -4.936 28.797 1.00 77.56 83 LYS A CA 1
ATOM 638 C C . LYS A 1 83 ? -27.477 -4.856 30.305 1.00 77.56 83 LYS A C 1
ATOM 640 O O . LYS A 1 83 ? -28.003 -5.805 30.858 1.00 77.56 83 LYS A O 1
ATOM 645 N N . LYS A 1 84 ? -27.051 -3.776 30.964 1.00 72.00 84 LYS A N 1
ATOM 646 C CA . LYS A 1 84 ? -27.250 -3.573 32.407 1.00 72.00 84 LYS A CA 1
ATOM 647 C C . LYS A 1 84 ? -28.696 -3.192 32.743 1.00 72.00 84 LYS A C 1
ATOM 649 O O . LYS A 1 84 ? -29.138 -3.431 33.859 1.00 72.00 84 LYS A O 1
ATOM 654 N N . GLU A 1 85 ? -29.401 -2.581 31.796 1.00 66.44 85 GLU A N 1
ATOM 655 C CA . GLU A 1 85 ? -30.799 -2.154 31.938 1.00 66.44 85 GLU A CA 1
ATOM 656 C C . GLU A 1 85 ? -31.829 -3.222 31.518 1.00 66.44 85 GLU A C 1
ATOM 658 O O . GLU A 1 85 ? -33.027 -2.994 31.667 1.00 66.44 85 GLU A O 1
ATOM 663 N N . ARG A 1 86 ? -31.381 -4.370 30.993 1.00 59.03 86 ARG A N 1
ATOM 664 C CA . ARG A 1 86 ? -32.216 -5.542 30.681 1.00 59.03 86 ARG A CA 1
ATOM 665 C C . ARG A 1 86 ? -32.085 -6.599 31.764 1.00 59.03 86 ARG A C 1
ATOM 667 O O . ARG A 1 86 ? -33.116 -7.244 32.043 1.00 59.03 86 ARG A O 1
#

Organism: Verticillium longisporum (NCBI:txid100787)

Foldseek 3Di:
DDLVVQVVVQVVCVVVLHQRDDRPPDDDDDPVSVCSSVPPPPPPPPVPPDPVVVVVCPVVVVVVVVVVVVVVVVVVVVVVVVVVVD

InterPro domains:
  IPR045347 HIND motif [PF19252] (5-24)

Secondary structure (DSSP, 8-state):
--HHHHHHHHHHHHHTTPPPPPPTTSPPPPTTTTTGGGS---S-------HHHHHHHHHHHHHHHHHHHHHHHHHHHHHHHHHH--

Sequence (86 aa):
MDAATIEETNRMRESLGLKPLPVPGAAPPSPKERRAGSESDGEEEEEASTIDTRQAQAYDNYRQIREAEEAKRKREARVAAAKKER

pLDDT: mean 75.88, std 13.44, range [45.69, 93.12]